Protein AF-A0A9W7X422-F1 (afdb_monomer_lite)

Secondary structure (DSSP, 8-state):
-------------SS---GGGS--HHHHHHHHHHHHHHHHHHHHHHHHHHHHHHHHHHHHHHHHHHHHHHHHHHHHHHHHH-SPPPPPP--------------

Organism: Triplophysa rosa (NCBI:txid992332)

Structure (mmCIF, N/CA/C/O backbone):
data_AF-A0A9W7X422-F1
#
_entry.id   AF-A0A9W7X422-F1
#
loop_
_atom_site.group_PDB
_atom_site.id
_atom_site.type_symbol
_atom_site.label_atom_id
_atom_site.label_alt_id
_atom_site.label_comp_id
_atom_site.label_asym_id
_atom_site.label_entity_id
_atom_site.label_seq_id
_atom_site.pdbx_PDB_ins_code
_atom_site.Cartn_x
_atom_site.Cartn_y
_atom_site.Cartn_z
_atom_site.occupancy
_atom_site.B_iso_or_equiv
_atom_site.auth_seq_id
_atom_site.auth_comp_id
_atom_site.auth_asym_id
_atom_site.auth_atom_id
_atom_site.pdbx_PDB_model_num
ATOM 1 N N . MET A 1 1 ? 60.226 8.791 0.365 1.00 51.16 1 MET A N 1
ATOM 2 C CA . MET A 1 1 ? 60.491 8.757 -1.085 1.00 51.16 1 MET A CA 1
ATOM 3 C C . MET A 1 1 ? 59.252 8.182 -1.744 1.00 51.16 1 MET A C 1
ATOM 5 O O . MET A 1 1 ? 59.061 6.977 -1.685 1.00 51.16 1 MET A O 1
ATOM 9 N N . SER A 1 2 ? 58.369 9.042 -2.245 1.00 57.78 2 SER A N 1
ATOM 10 C CA . SER A 1 2 ? 57.201 8.619 -3.023 1.00 57.78 2 SER A CA 1
ATOM 11 C C . SER A 1 2 ? 57.644 8.537 -4.480 1.00 57.78 2 SER A C 1
ATOM 13 O O . SER A 1 2 ? 58.258 9.483 -4.972 1.00 57.78 2 SER A O 1
ATOM 15 N N . GLY A 1 3 ? 57.451 7.376 -5.109 1.00 59.31 3 GLY A N 1
ATOM 16 C CA . GLY A 1 3 ? 57.852 7.120 -6.494 1.00 59.31 3 GLY A CA 1
ATOM 17 C C . GLY A 1 3 ? 57.156 8.057 -7.486 1.00 59.31 3 GLY A C 1
ATOM 18 O O . GLY A 1 3 ? 56.217 8.760 -7.103 1.00 59.31 3 GLY A O 1
ATOM 19 N N . PRO A 1 4 ? 57.614 8.095 -8.749 1.00 62.97 4 PRO A N 1
ATOM 20 C CA . PRO A 1 4 ? 56.973 8.910 -9.758 1.00 62.97 4 PRO A CA 1
ATOM 21 C C . PRO A 1 4 ? 55.605 8.278 -9.975 1.00 62.97 4 PRO A C 1
ATOM 23 O O . PRO A 1 4 ? 55.512 7.163 -10.486 1.00 62.97 4 PRO A O 1
ATOM 26 N N . ASN A 1 5 ? 54.550 8.953 -9.530 1.00 56.75 5 ASN A N 1
ATOM 27 C CA . ASN A 1 5 ? 53.211 8.648 -9.998 1.00 56.75 5 ASN A CA 1
ATOM 28 C C . ASN A 1 5 ? 53.249 8.923 -11.499 1.00 56.75 5 ASN A C 1
ATOM 30 O O . ASN A 1 5 ? 53.133 10.068 -11.931 1.00 56.75 5 ASN A O 1
ATOM 34 N N . GLY A 1 6 ? 53.572 7.871 -12.251 1.00 58.22 6 GLY A N 1
ATOM 35 C CA . GLY A 1 6 ? 53.474 7.834 -13.689 1.00 58.22 6 GLY A CA 1
ATOM 36 C C . GLY A 1 6 ? 52.019 8.085 -13.994 1.00 58.22 6 GLY A C 1
ATOM 37 O O . GLY A 1 6 ? 51.176 7.225 -13.750 1.00 58.22 6 GLY A O 1
ATOM 38 N N . ASP A 1 7 ? 51.747 9.308 -14.422 1.00 64.31 7 ASP A N 1
ATOM 39 C CA . ASP A 1 7 ? 50.502 9.673 -15.062 1.00 64.31 7 ASP A CA 1
ATOM 40 C C . ASP A 1 7 ? 50.214 8.600 -16.123 1.00 64.31 7 ASP A C 1
ATOM 42 O O . ASP A 1 7 ? 51.110 8.322 -16.938 1.00 64.31 7 ASP A O 1
ATOM 46 N N . PRO A 1 8 ? 49.066 7.900 -16.082 1.00 61.69 8 PRO A N 1
ATOM 47 C CA . PRO A 1 8 ? 48.724 7.001 -17.162 1.00 61.69 8 PRO A CA 1
ATOM 48 C C . PRO A 1 8 ? 48.578 7.872 -18.406 1.00 61.69 8 PRO A C 1
ATOM 50 O O . PRO A 1 8 ? 47.605 8.602 -18.564 1.00 61.69 8 PRO A O 1
ATOM 53 N N . ASN A 1 9 ? 49.591 7.817 -19.271 1.00 56.66 9 ASN A N 1
ATOM 54 C CA . ASN A 1 9 ? 49.530 8.370 -20.610 1.00 56.66 9 ASN A CA 1
ATOM 55 C C . ASN A 1 9 ? 48.411 7.623 -21.340 1.00 56.66 9 ASN A C 1
ATOM 57 O O . ASN A 1 9 ? 48.633 6.563 -21.923 1.00 56.66 9 ASN A O 1
ATOM 61 N N . ILE A 1 10 ? 47.190 8.147 -21.231 1.00 58.72 10 ILE A N 1
ATOM 62 C CA . ILE A 1 10 ? 46.089 7.818 -22.118 1.00 58.72 10 ILE A CA 1
ATOM 63 C C . ILE A 1 10 ? 46.516 8.412 -23.455 1.00 58.72 10 ILE A C 1
ATOM 65 O O . ILE A 1 10 ? 46.254 9.575 -23.762 1.00 58.72 10 ILE A O 1
ATOM 69 N N . SER A 1 11 ? 47.272 7.620 -24.215 1.00 54.31 11 SER A N 1
ATOM 70 C CA . SER A 1 11 ? 47.459 7.840 -25.638 1.00 54.31 11 SER A CA 1
ATOM 71 C C . SER A 1 11 ? 46.067 7.831 -26.251 1.00 54.31 11 SER A C 1
ATOM 73 O O . SER A 1 11 ? 45.474 6.780 -26.464 1.00 54.31 11 SER A O 1
ATOM 75 N N . ALA A 1 12 ? 45.528 9.028 -26.466 1.00 58.25 12 ALA A N 1
ATOM 76 C CA . ALA A 1 12 ? 44.270 9.281 -27.153 1.00 58.25 12 ALA A CA 1
ATOM 77 C C . ALA A 1 12 ? 44.414 9.058 -28.669 1.00 58.25 12 ALA A C 1
ATOM 79 O O . ALA A 1 12 ? 43.940 9.868 -29.460 1.00 58.25 12 ALA A O 1
ATOM 80 N N . ASP A 1 13 ? 45.125 8.004 -29.067 1.00 61.22 13 ASP A N 1
ATOM 81 C CA . ASP A 1 13 ? 45.366 7.692 -30.464 1.00 61.22 13 ASP A CA 1
ATOM 82 C C . ASP A 1 13 ? 45.334 6.180 -30.693 1.00 61.22 13 ASP A C 1
ATOM 84 O O . ASP A 1 13 ? 46.127 5.422 -30.133 1.00 61.22 13 ASP A O 1
ATOM 88 N N . ASP A 1 14 ? 44.392 5.826 -31.560 1.00 55.84 14 ASP A N 1
ATOM 89 C CA . ASP A 1 14 ? 44.273 4.599 -32.335 1.00 55.84 14 ASP A CA 1
ATOM 90 C C . ASP A 1 14 ? 43.660 3.357 -31.655 1.00 55.84 14 ASP A C 1
ATOM 92 O O . ASP A 1 14 ? 44.328 2.399 -31.269 1.00 55.84 14 ASP A O 1
ATOM 96 N N . GLY A 1 15 ? 42.321 3.314 -31.661 1.00 55.16 15 GLY A N 1
ATOM 97 C CA . GLY A 1 15 ? 41.726 2.304 -32.540 1.00 55.16 15 GLY A CA 1
ATOM 98 C C . GLY A 1 15 ? 40.578 1.443 -32.031 1.00 55.16 15 GLY A C 1
ATOM 99 O O . GLY A 1 15 ? 40.036 0.728 -32.859 1.00 55.16 15 GLY A O 1
ATOM 100 N N . ILE A 1 16 ? 40.196 1.462 -30.749 1.00 56.56 16 ILE A N 1
ATOM 101 C CA . ILE A 1 16 ? 39.043 0.689 -30.241 1.00 56.56 16 ILE A CA 1
ATOM 102 C C . ILE A 1 16 ? 38.496 1.368 -28.969 1.00 56.56 16 ILE A C 1
ATOM 104 O O . ILE A 1 16 ? 38.731 0.909 -27.855 1.00 56.56 16 ILE A O 1
ATOM 108 N N . ILE A 1 17 ? 37.798 2.498 -29.099 1.00 55.62 17 ILE A N 1
ATOM 109 C CA . ILE A 1 17 ? 36.586 2.625 -28.282 1.00 55.62 17 ILE A CA 1
ATOM 110 C C . ILE A 1 17 ? 35.561 1.986 -29.196 1.00 55.62 17 ILE A C 1
ATOM 112 O O . ILE A 1 17 ? 35.092 2.610 -30.142 1.00 55.62 17 ILE A O 1
ATOM 116 N N . ASP A 1 18 ? 35.426 0.673 -29.051 1.00 55.22 18 ASP A N 1
ATOM 117 C CA . ASP A 1 18 ? 34.325 -0.025 -29.675 1.00 55.22 18 ASP A CA 1
ATOM 118 C C . ASP A 1 18 ? 33.085 0.546 -29.003 1.00 55.22 18 ASP A C 1
ATOM 120 O O . ASP A 1 18 ? 32.824 0.287 -27.828 1.00 55.22 18 ASP A O 1
ATOM 124 N N . ASP A 1 19 ? 32.353 1.380 -29.729 1.00 52.62 19 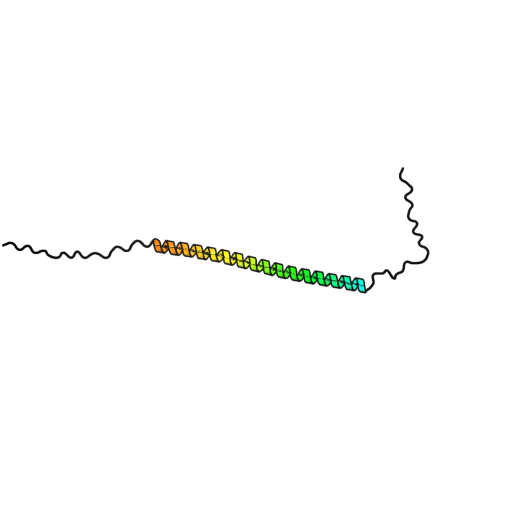ASP A N 1
ATOM 125 C CA . ASP A 1 19 ? 31.031 1.826 -29.307 1.00 52.62 19 ASP A CA 1
ATOM 126 C C . ASP A 1 19 ? 30.062 0.612 -29.201 1.00 52.62 19 ASP A C 1
ATOM 128 O O . ASP A 1 19 ? 28.909 0.769 -28.820 1.00 52.62 19 ASP A O 1
ATOM 132 N N . GLU A 1 20 ? 30.520 -0.620 -29.489 1.00 52.16 20 GLU A N 1
ATOM 133 C CA . GLU A 1 20 ? 29.820 -1.889 -29.232 1.00 52.16 20 GLU A CA 1
ATOM 134 C C . GLU A 1 20 ? 29.706 -2.278 -27.738 1.00 52.16 20 GLU A C 1
ATOM 136 O O . GLU A 1 20 ? 28.974 -3.217 -27.428 1.00 52.16 20 GLU A O 1
ATOM 141 N N . ASP A 1 21 ? 30.344 -1.548 -26.810 1.00 54.97 21 ASP A N 1
ATOM 142 C CA . ASP A 1 21 ? 30.099 -1.651 -25.353 1.00 54.97 21 ASP A CA 1
ATOM 143 C C . ASP A 1 21 ? 29.187 -0.511 -24.817 1.00 54.97 21 ASP A C 1
ATOM 145 O O . ASP A 1 21 ? 29.108 -0.254 -23.610 1.00 54.97 21 ASP A O 1
ATOM 149 N N . GLU A 1 22 ? 28.483 0.209 -25.698 1.00 61.84 22 GLU A N 1
ATOM 150 C CA . GLU A 1 22 ? 27.339 1.047 -25.328 1.00 61.84 22 GLU A CA 1
ATOM 151 C C . GLU A 1 22 ? 26.188 0.107 -24.929 1.00 61.84 22 GLU A C 1
ATOM 153 O O . GLU A 1 22 ? 25.643 -0.577 -25.790 1.00 61.84 22 GLU A O 1
ATOM 158 N N . PHE A 1 23 ? 25.892 0.008 -23.621 1.00 58.59 23 PHE A N 1
ATOM 159 C CA . PHE A 1 23 ? 24.825 -0.820 -23.023 1.00 58.59 23 PHE A CA 1
ATOM 160 C C . PHE A 1 23 ? 23.733 -1.200 -24.03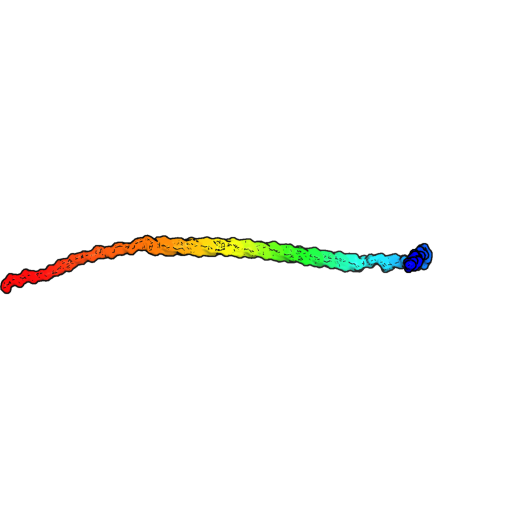3 1.00 58.59 23 PHE A C 1
ATOM 162 O O . PHE A 1 23 ? 22.983 -0.346 -24.511 1.00 58.59 23 PHE A O 1
ATOM 169 N N . ASN A 1 24 ? 23.650 -2.487 -24.358 1.00 75.62 24 ASN A N 1
ATOM 170 C CA . ASN A 1 24 ? 22.724 -2.976 -25.371 1.00 75.62 24 ASN A CA 1
ATOM 171 C C . ASN A 1 24 ? 21.269 -2.714 -24.927 1.00 75.62 24 ASN A C 1
ATOM 173 O O . ASN A 1 24 ? 20.951 -2.807 -23.738 1.00 75.62 24 ASN A O 1
ATOM 177 N N . ASP A 1 25 ? 20.358 -2.454 -25.871 1.00 83.62 25 ASP A N 1
ATOM 178 C CA . ASP A 1 25 ? 18.916 -2.270 -25.624 1.00 83.62 25 ASP A CA 1
ATOM 179 C C . ASP A 1 25 ? 18.316 -3.398 -24.759 1.00 83.62 25 ASP A C 1
ATOM 181 O O . ASP A 1 25 ? 17.400 -3.176 -23.964 1.00 83.62 25 ASP A O 1
ATOM 185 N N . GLU A 1 26 ? 18.866 -4.610 -24.870 1.00 87.06 26 GLU A N 1
ATOM 186 C CA . GLU A 1 26 ? 18.501 -5.770 -24.051 1.00 87.06 26 GLU A CA 1
ATOM 187 C C . GLU A 1 26 ? 18.801 -5.566 -22.555 1.00 87.06 26 GLU A C 1
ATOM 189 O O . GLU A 1 26 ? 17.998 -5.936 -21.700 1.00 87.06 26 GLU A O 1
ATOM 194 N N . GLU A 1 27 ? 19.930 -4.944 -22.210 1.00 88.06 27 GLU A N 1
ATOM 195 C CA . GLU A 1 27 ? 20.308 -4.675 -20.820 1.00 88.06 27 GLU A CA 1
ATOM 196 C C . GLU A 1 27 ? 19.407 -3.599 -20.212 1.00 88.06 27 GLU A C 1
ATOM 198 O O . GLU A 1 27 ? 18.943 -3.745 -19.079 1.00 88.06 27 GLU A O 1
ATOM 203 N N . TYR A 1 28 ? 19.067 -2.565 -20.986 1.00 92.00 28 TYR A N 1
ATOM 204 C CA . TYR A 1 28 ? 18.049 -1.593 -20.589 1.00 92.00 28 TYR A CA 1
ATOM 205 C C . TYR A 1 28 ? 16.668 -2.245 -20.435 1.00 92.00 28 TYR A C 1
ATOM 207 O O . TYR A 1 28 ? 15.949 -1.942 -19.480 1.00 92.00 28 TYR A O 1
ATOM 215 N N . GLY A 1 29 ? 16.305 -3.183 -21.314 1.00 94.62 29 GLY A N 1
ATOM 216 C CA . GLY A 1 29 ? 15.083 -3.983 -21.203 1.00 94.62 29 GLY A CA 1
ATOM 217 C C . GLY A 1 29 ? 15.043 -4.837 -19.931 1.00 94.62 29 GLY A C 1
ATOM 218 O O . GLY A 1 29 ? 14.030 -4.857 -19.221 1.00 94.62 29 GLY A O 1
ATOM 219 N N . ALA A 1 30 ? 16.159 -5.483 -19.592 1.00 95.62 30 ALA A N 1
ATOM 220 C CA . ALA A 1 30 ? 16.308 -6.252 -18.362 1.00 95.62 30 ALA A CA 1
ATOM 221 C C . ALA A 1 30 ? 16.218 -5.356 -17.117 1.00 95.62 30 ALA A C 1
ATOM 223 O O . ALA A 1 30 ? 15.522 -5.704 -16.161 1.00 95.62 30 ALA A O 1
ATOM 224 N N . ILE A 1 31 ? 16.858 -4.181 -17.132 1.00 95.31 31 ILE A N 1
ATOM 225 C CA . ILE A 1 31 ? 16.777 -3.197 -16.042 1.00 95.31 31 ILE A CA 1
ATOM 226 C C . ILE A 1 31 ? 15.339 -2.712 -15.851 1.00 95.31 31 ILE A C 1
ATOM 228 O O . ILE A 1 31 ? 14.850 -2.721 -14.723 1.00 95.31 31 ILE A O 1
ATOM 232 N N . ASN A 1 32 ? 14.638 -2.349 -16.926 1.00 96.38 32 ASN A N 1
ATOM 233 C CA . ASN A 1 32 ? 13.236 -1.932 -16.851 1.00 96.38 32 ASN A CA 1
ATOM 234 C C . ASN A 1 32 ? 12.347 -3.044 -16.282 1.00 96.38 32 ASN A C 1
ATOM 236 O O . ASN A 1 32 ? 11.549 -2.793 -15.386 1.00 96.38 32 ASN A O 1
ATOM 240 N N . SER A 1 33 ? 12.560 -4.290 -16.714 1.00 97.50 33 SER A N 1
ATOM 241 C CA . SER A 1 33 ? 11.827 -5.445 -16.181 1.00 97.50 33 SER A CA 1
ATOM 242 C C . SER A 1 33 ? 12.081 -5.650 -14.683 1.00 97.50 33 SER A C 1
ATOM 244 O O . SER A 1 33 ? 11.156 -5.940 -13.925 1.00 97.50 33 SER A O 1
ATOM 246 N N . MET A 1 34 ? 13.326 -5.470 -14.228 1.00 98.19 34 MET A N 1
ATOM 247 C CA . MET A 1 34 ? 13.659 -5.525 -12.801 1.00 98.19 34 MET A CA 1
ATOM 248 C C . MET A 1 34 ? 13.025 -4.367 -12.018 1.00 98.19 34 MET A C 1
ATOM 250 O O . MET A 1 34 ? 12.575 -4.577 -10.893 1.00 98.19 34 MET A O 1
ATOM 254 N N . LEU A 1 35 ? 12.957 -3.162 -12.593 1.00 98.50 35 LEU A N 1
ATOM 255 C CA . LEU A 1 35 ? 12.288 -2.014 -11.974 1.00 98.50 35 LEU A CA 1
ATOM 256 C C . LEU A 1 35 ? 10.780 -2.250 -11.836 1.00 98.50 35 LEU A C 1
ATOM 258 O O . LEU A 1 35 ? 10.233 -2.007 -10.763 1.00 98.50 35 LEU A O 1
ATOM 262 N N . ASP A 1 36 ? 10.128 -2.794 -12.862 1.00 98.44 36 ASP A N 1
ATOM 263 C CA . ASP A 1 36 ? 8.710 -3.161 -12.808 1.00 98.44 36 ASP A CA 1
ATOM 264 C C . ASP A 1 36 ? 8.449 -4.243 -11.754 1.00 98.44 36 ASP A C 1
ATOM 266 O O . ASP A 1 36 ? 7.485 -4.157 -10.990 1.00 98.44 36 ASP A O 1
ATOM 270 N N . GLN A 1 37 ? 9.345 -5.228 -11.643 1.00 98.50 37 GLN A N 1
ATOM 271 C CA . GLN A 1 37 ? 9.269 -6.247 -10.599 1.00 98.50 37 GLN A CA 1
ATOM 272 C C . GLN A 1 37 ? 9.416 -5.645 -9.194 1.00 98.50 37 GLN A C 1
ATOM 274 O O . GLN A 1 37 ? 8.701 -6.048 -8.275 1.00 98.50 37 GLN A O 1
ATOM 279 N N . ILE A 1 38 ? 10.331 -4.687 -9.011 1.00 98.44 38 ILE A N 1
ATOM 280 C CA . ILE A 1 38 ? 10.495 -3.975 -7.737 1.00 98.44 38 ILE A CA 1
ATOM 281 C C . ILE A 1 38 ? 9.236 -3.171 -7.415 1.00 98.44 38 ILE A C 1
ATOM 283 O O . ILE A 1 38 ? 8.763 -3.251 -6.285 1.00 98.44 38 ILE A O 1
ATOM 287 N N . ASN A 1 39 ? 8.671 -2.452 -8.386 1.00 98.25 39 ASN A N 1
ATOM 288 C CA . ASN A 1 39 ? 7.444 -1.677 -8.197 1.00 98.25 39 ASN A CA 1
ATOM 289 C C . ASN A 1 39 ? 6.276 -2.579 -7.784 1.00 98.25 39 ASN A C 1
ATOM 291 O O . ASN A 1 39 ? 5.664 -2.337 -6.752 1.00 98.25 39 ASN A O 1
ATOM 295 N N . SER A 1 40 ? 6.052 -3.687 -8.496 1.00 98.25 40 SER A N 1
ATOM 296 C CA . SER A 1 40 ? 5.018 -4.660 -8.121 1.00 98.25 40 SER A CA 1
ATOM 297 C C . SER A 1 40 ? 5.242 -5.233 -6.718 1.00 98.25 40 SER A C 1
ATOM 299 O O . SER A 1 40 ? 4.293 -5.401 -5.962 1.00 98.25 40 SER A O 1
ATOM 301 N N . CYS A 1 41 ? 6.493 -5.513 -6.340 1.00 98.31 41 CYS A N 1
ATOM 302 C CA . CYS A 1 41 ? 6.820 -5.989 -4.996 1.00 98.31 41 CYS A CA 1
ATOM 303 C C . CYS A 1 41 ? 6.533 -4.927 -3.920 1.00 98.31 41 CYS A C 1
ATOM 305 O O . CYS A 1 41 ? 6.083 -5.263 -2.824 1.00 98.31 41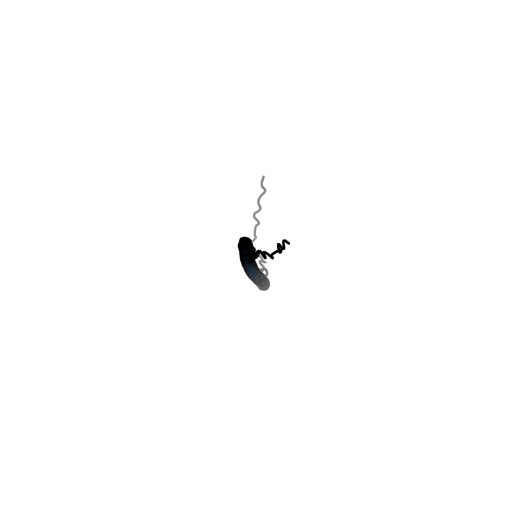 CYS A O 1
ATOM 307 N N . LEU A 1 42 ? 6.798 -3.650 -4.211 1.00 98.69 42 LEU A N 1
ATOM 308 C CA . LEU A 1 42 ? 6.495 -2.535 -3.313 1.00 98.69 42 LEU A CA 1
ATOM 309 C C . LEU A 1 42 ? 4.983 -2.361 -3.134 1.00 98.69 42 LEU A C 1
ATOM 311 O O . LEU A 1 42 ? 4.541 -2.279 -1.989 1.00 98.69 42 LEU A O 1
ATOM 315 N N . ASP A 1 43 ? 4.215 -2.406 -4.223 1.00 98.44 43 ASP A N 1
ATOM 316 C CA . ASP A 1 43 ? 2.750 -2.315 -4.201 1.00 98.44 43 ASP A CA 1
ATOM 317 C C . ASP A 1 43 ? 2.141 -3.455 -3.361 1.00 98.44 43 ASP A C 1
ATOM 319 O O . ASP A 1 43 ? 1.361 -3.217 -2.436 1.00 98.44 43 ASP A O 1
ATOM 323 N N . ASP A 1 44 ? 2.582 -4.698 -3.591 1.00 98.38 44 ASP A N 1
ATOM 324 C CA . ASP A 1 44 ? 2.144 -5.868 -2.817 1.00 98.38 44 ASP A CA 1
ATOM 325 C C . ASP A 1 44 ? 2.500 -5.737 -1.323 1.00 98.38 44 ASP A C 1
ATOM 327 O O . ASP A 1 44 ? 1.786 -6.212 -0.429 1.00 98.38 44 ASP A O 1
ATOM 331 N N . MET A 1 45 ? 3.650 -5.135 -1.007 1.00 98.38 45 MET A N 1
ATOM 332 C CA . MET A 1 45 ? 4.046 -4.899 0.379 1.00 98.38 45 MET A CA 1
ATOM 333 C C . MET A 1 45 ? 3.200 -3.820 1.047 1.00 98.38 45 MET A C 1
ATOM 335 O O . MET A 1 45 ? 2.850 -4.002 2.217 1.00 98.38 45 MET A O 1
ATOM 339 N N . GLU A 1 46 ? 2.878 -2.743 0.337 1.00 98.44 46 GLU A N 1
ATOM 340 C CA . GLU A 1 46 ? 2.010 -1.671 0.818 1.00 98.44 46 GLU A CA 1
ATOM 341 C C . GLU A 1 46 ? 0.602 -2.207 1.102 1.00 98.44 46 GLU A C 1
ATOM 343 O O . GLU A 1 46 ? 0.126 -2.090 2.233 1.00 98.44 46 GLU A O 1
ATOM 348 N N . GLU A 1 47 ? 0.001 -2.941 0.159 1.00 98.50 47 GLU A N 1
ATOM 349 C CA . GLU A 1 47 ? -1.331 -3.535 0.337 1.00 98.50 47 GLU A CA 1
ATOM 350 C C . GLU A 1 47 ? -1.379 -4.466 1.559 1.00 98.50 47 GLU A C 1
ATOM 352 O O . GLU A 1 47 ? -2.291 -4.402 2.393 1.00 98.50 47 GLU A O 1
ATOM 357 N N . ARG A 1 48 ? -0.370 -5.332 1.723 1.00 98.50 48 ARG A N 1
ATOM 358 C CA . ARG A 1 48 ? -0.297 -6.215 2.897 1.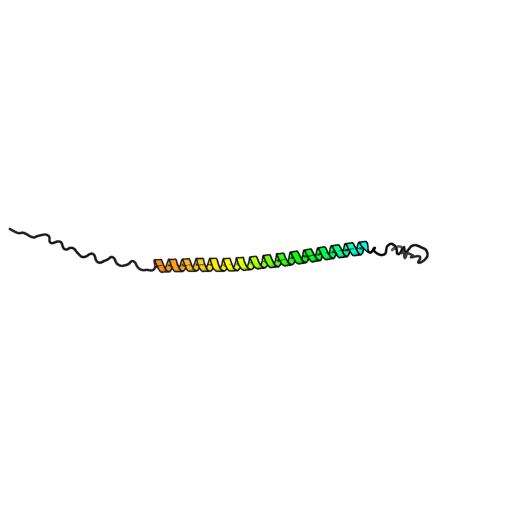00 98.50 48 ARG A CA 1
ATOM 359 C C . ARG A 1 48 ? -0.100 -5.439 4.195 1.00 98.50 48 ARG A C 1
ATOM 361 O O . ARG A 1 48 ? -0.603 -5.887 5.229 1.00 98.50 48 ARG A O 1
ATOM 368 N N . ASN A 1 49 ? 0.645 -4.333 4.173 1.00 98.50 49 ASN A N 1
ATOM 369 C CA . ASN A 1 49 ? 0.837 -3.490 5.350 1.00 98.50 49 ASN A CA 1
ATOM 370 C C . ASN A 1 49 ? -0.488 -2.849 5.775 1.00 98.50 49 ASN A C 1
ATOM 372 O O . ASN A 1 49 ? -0.870 -2.958 6.942 1.00 98.50 49 ASN A O 1
ATOM 376 N N . ASP A 1 50 ? -1.226 -2.291 4.820 1.00 98.56 50 ASP A N 1
ATOM 377 C CA . ASP A 1 50 ? -2.537 -1.690 5.049 1.00 98.56 50 ASP A CA 1
ATOM 378 C C . ASP A 1 50 ? -3.549 -2.714 5.563 1.00 98.56 50 ASP A C 1
ATOM 380 O O . ASP A 1 50 ? -4.229 -2.481 6.568 1.00 98.56 50 ASP A O 1
ATOM 384 N N . ALA A 1 51 ? -3.594 -3.900 4.953 1.00 98.50 51 ALA A N 1
ATOM 385 C CA . ALA A 1 51 ? -4.453 -4.988 5.407 1.00 98.50 51 ALA A CA 1
ATOM 386 C C . ALA A 1 51 ? -4.107 -5.447 6.835 1.00 98.50 51 ALA A C 1
ATOM 388 O O . A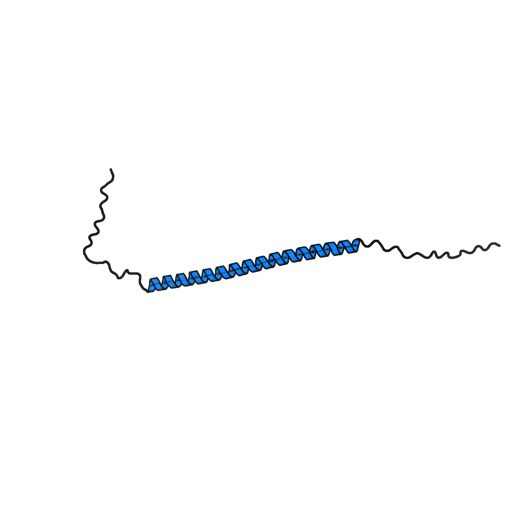LA A 1 51 ? -5.000 -5.755 7.632 1.00 98.50 51 ALA A O 1
ATOM 389 N N . LEU A 1 52 ? -2.817 -5.508 7.182 1.00 98.56 52 LEU A N 1
ATOM 390 C CA . LEU A 1 52 ? -2.366 -5.866 8.526 1.00 98.56 52 LEU A CA 1
ATOM 391 C C . LEU A 1 52 ? -2.751 -4.793 9.551 1.00 98.56 52 LEU A C 1
ATOM 393 O O . LEU A 1 52 ? -3.273 -5.133 10.616 1.00 98.56 52 LEU A O 1
ATOM 397 N N . ASN A 1 53 ? -2.539 -3.518 9.224 1.00 98.44 53 ASN A N 1
ATOM 398 C CA . ASN A 1 53 ? -2.927 -2.395 10.075 1.00 98.44 53 ASN A CA 1
ATOM 399 C C . ASN A 1 53 ? -4.444 -2.367 10.295 1.00 98.44 53 ASN A C 1
ATOM 401 O O . ASN A 1 53 ? -4.894 -2.210 11.432 1.00 98.44 53 ASN A O 1
ATOM 405 N N . GLY A 1 54 ? -5.237 -2.609 9.248 1.00 98.56 54 GLY A N 1
ATOM 406 C CA . GLY A 1 54 ? -6.691 -2.734 9.347 1.00 98.56 54 GLY A CA 1
ATOM 407 C C . GLY A 1 54 ? -7.116 -3.835 10.321 1.00 98.56 54 GLY A C 1
ATOM 408 O O . GLY A 1 54 ? -7.871 -3.577 11.260 1.00 98.56 54 GLY A O 1
ATOM 409 N N . LYS A 1 55 ? -6.553 -5.043 10.178 1.00 98.50 55 LYS A N 1
ATOM 410 C CA . LYS A 1 55 ? -6.817 -6.170 11.094 1.00 98.50 55 LYS A CA 1
ATOM 411 C C . LYS A 1 55 ? -6.411 -5.867 12.536 1.00 98.50 55 LYS A C 1
ATOM 413 O O . LYS A 1 55 ? -7.090 -6.291 13.470 1.00 98.50 55 LYS A O 1
ATOM 418 N N . LEU A 1 56 ? -5.310 -5.143 12.740 1.00 98.50 56 LEU A N 1
ATOM 419 C CA . LEU A 1 56 ? -4.874 -4.734 14.073 1.00 98.50 56 LEU A CA 1
ATOM 420 C C . LEU A 1 56 ? -5.871 -3.761 14.714 1.00 98.50 56 LEU A C 1
ATOM 422 O O . LEU A 1 56 ? -6.210 -3.919 15.888 1.00 98.50 56 LEU A O 1
ATOM 426 N N . HIS A 1 57 ? -6.357 -2.779 13.954 1.00 98.44 57 HIS A N 1
ATOM 427 C CA . HIS A 1 57 ? -7.375 -1.845 14.430 1.00 98.44 57 HIS A CA 1
ATOM 428 C C . HIS A 1 57 ? -8.669 -2.563 14.817 1.00 98.44 57 HIS A C 1
ATOM 430 O O . HIS A 1 57 ? -9.160 -2.356 15.930 1.00 98.44 57 HIS A O 1
ATOM 436 N N . GLU A 1 58 ? -9.160 -3.456 13.957 1.00 98.38 58 GLU A N 1
ATOM 437 C CA . GLU A 1 58 ? -10.348 -4.271 14.222 1.00 98.38 58 GLU A CA 1
ATOM 438 C C . GLU A 1 58 ? -10.175 -5.124 15.488 1.00 98.38 58 GLU A C 1
ATOM 440 O O . GLU A 1 58 ? -11.038 -5.132 16.368 1.00 98.38 58 GLU A O 1
ATOM 445 N N . LEU A 1 59 ? -9.023 -5.785 15.644 1.00 98.38 59 LEU A N 1
ATOM 446 C CA . LEU A 1 59 ? -8.727 -6.597 16.823 1.00 98.38 59 LEU A CA 1
ATOM 447 C C . LEU A 1 59 ? -8.720 -5.763 18.111 1.00 98.38 59 LEU A C 1
ATOM 449 O O . LEU A 1 59 ? -9.259 -6.194 19.133 1.00 98.38 59 LEU A O 1
ATOM 453 N N . LEU A 1 60 ? -8.109 -4.576 18.089 1.00 98.38 60 LEU A N 1
ATOM 454 C CA . LEU A 1 60 ? -8.065 -3.688 19.251 1.00 98.38 60 LEU A CA 1
ATOM 455 C C . LEU A 1 60 ? -9.453 -3.150 19.610 1.00 98.38 60 LEU A C 1
ATOM 457 O O . LEU A 1 60 ? -9.779 -3.047 20.795 1.00 98.38 60 LEU A O 1
ATOM 461 N N . GLU A 1 61 ? -10.275 -2.820 18.616 1.00 98.12 61 GLU A N 1
ATOM 462 C CA . GLU A 1 61 ? -11.655 -2.390 18.826 1.00 98.12 61 GLU A CA 1
ATOM 463 C C . GLU A 1 61 ? -12.513 -3.519 19.406 1.00 98.12 61 GLU A C 1
ATOM 465 O O . GLU A 1 61 ? -13.142 -3.331 20.454 1.00 98.12 61 GLU A O 1
ATOM 470 N N . SER A 1 62 ? -12.435 -4.709 18.810 1.00 97.75 62 SER A N 1
ATOM 471 C CA . SER A 1 62 ? -13.084 -5.927 19.297 1.00 97.75 62 SER A CA 1
ATOM 472 C C . SER A 1 62 ? -12.665 -6.251 20.736 1.00 97.75 62 SER A C 1
ATOM 474 O O . SER A 1 62 ? -13.502 -6.495 21.604 1.00 97.75 62 SER A O 1
ATOM 476 N N . ASN A 1 63 ? -11.372 -6.131 21.060 1.00 97.50 63 ASN A N 1
ATOM 477 C CA . ASN A 1 63 ? -10.877 -6.340 22.421 1.00 97.50 63 ASN A CA 1
ATOM 478 C C . ASN A 1 63 ? -11.432 -5.304 23.412 1.00 97.50 63 ASN A C 1
ATOM 480 O O . ASN A 1 63 ? -11.833 -5.652 24.526 1.00 97.50 63 ASN A O 1
ATOM 484 N N . ARG A 1 64 ? -11.480 -4.023 23.019 1.00 97.44 64 ARG A N 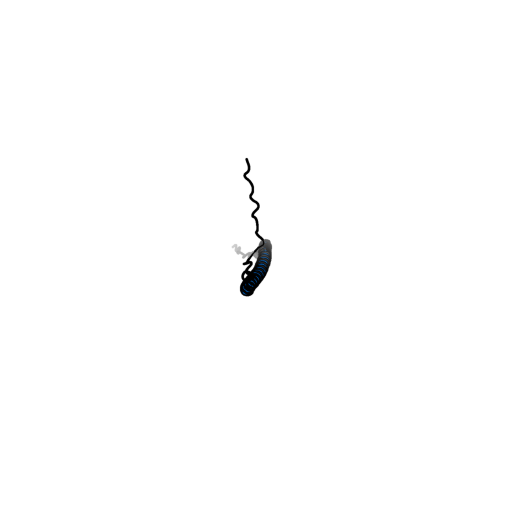1
ATOM 485 C CA . ARG A 1 64 ? -12.088 -2.958 23.837 1.00 97.44 64 ARG A CA 1
ATOM 486 C C . ARG A 1 64 ? -13.578 -3.196 24.051 1.00 97.44 64 ARG A C 1
ATOM 488 O O . ARG A 1 64 ? -14.086 -2.847 25.115 1.00 97.44 64 ARG A O 1
ATOM 495 N N . GLN A 1 65 ? -14.284 -3.719 23.053 1.00 97.19 65 GLN A N 1
ATOM 496 C CA . GLN A 1 65 ? -15.695 -4.070 23.163 1.00 97.19 65 GLN A CA 1
ATOM 497 C C . GLN A 1 65 ? -15.898 -5.252 24.115 1.00 97.19 65 GLN A C 1
ATOM 499 O O . GLN A 1 65 ? -16.610 -5.093 25.103 1.00 97.19 65 GLN A O 1
ATOM 504 N N . ALA A 1 66 ? -15.185 -6.364 23.921 1.00 96.81 66 ALA A N 1
ATOM 505 C CA . ALA A 1 66 ? -15.277 -7.543 24.784 1.00 96.81 66 ALA A CA 1
ATOM 506 C C . ALA A 1 66 ? -15.010 -7.209 26.265 1.00 96.81 66 ALA A C 1
ATOM 508 O O . ALA A 1 66 ? -15.699 -7.692 27.161 1.00 96.81 66 ALA A O 1
ATOM 509 N N . ARG A 1 67 ? -14.052 -6.314 26.551 1.00 96.50 67 ARG A N 1
ATOM 510 C CA . ARG A 1 67 ? -13.795 -5.830 27.922 1.00 96.50 67 ARG A CA 1
ATOM 511 C C . ARG A 1 67 ? -14.942 -4.998 28.492 1.00 96.50 67 ARG A C 1
ATOM 513 O O . ARG A 1 67 ? -15.191 -5.072 29.692 1.00 96.50 67 ARG A O 1
ATOM 520 N N . ARG A 1 68 ? -15.603 -4.174 27.674 1.00 95.25 68 ARG A N 1
ATOM 521 C CA . ARG A 1 68 ? -16.777 -3.395 28.103 1.00 95.25 68 ARG A CA 1
ATOM 522 C C . ARG A 1 68 ? -17.951 -4.317 28.404 1.00 95.25 68 ARG A C 1
ATOM 524 O O . ARG A 1 68 ? -18.557 -4.165 29.456 1.00 95.25 68 ARG A O 1
ATOM 531 N N . GLU A 1 69 ? -18.204 -5.291 27.537 1.00 95.44 69 GLU A N 1
ATOM 532 C CA . GLU A 1 69 ? -19.249 -6.301 27.729 1.00 95.44 69 GLU A CA 1
ATOM 533 C C . GLU A 1 69 ? -19.005 -7.126 28.995 1.00 95.44 69 GLU A C 1
ATOM 535 O O . GLU A 1 69 ? -19.916 -7.287 29.799 1.00 95.44 69 GLU A O 1
ATOM 540 N N . PHE A 1 70 ? -17.765 -7.567 29.230 1.00 93.69 70 PHE A N 1
ATOM 541 C CA . PHE A 1 70 ? -17.414 -8.314 30.439 1.00 93.69 70 PHE A CA 1
ATOM 542 C C . PHE A 1 70 ? -17.615 -7.489 31.716 1.00 93.69 70 PHE A C 1
ATOM 544 O O . PHE A 1 70 ? -18.143 -7.987 32.705 1.00 93.69 70 PHE A O 1
ATOM 551 N N . ARG A 1 71 ? -17.230 -6.205 31.702 1.00 92.69 71 ARG A N 1
ATOM 552 C CA . ARG A 1 71 ? -17.456 -5.305 32.845 1.00 92.69 71 ARG A CA 1
ATOM 553 C C . ARG A 1 71 ? -18.940 -5.014 33.074 1.00 92.69 71 ARG A C 1
ATOM 555 O O . ARG A 1 71 ? -19.346 -4.958 34.226 1.00 92.69 71 ARG A O 1
ATOM 562 N N . GLY A 1 72 ? -19.722 -4.849 32.006 1.00 89.69 72 GLY A N 1
ATOM 563 C CA . GLY A 1 72 ? -21.176 -4.687 32.093 1.00 89.69 72 GLY A CA 1
ATOM 564 C C . GLY A 1 72 ? -21.839 -5.907 32.727 1.00 89.69 72 GLY A C 1
ATOM 565 O O . GLY A 1 72 ? -22.549 -5.764 33.711 1.00 89.69 72 GLY A O 1
ATOM 566 N N . GLN A 1 73 ? -21.490 -7.109 32.258 1.00 87.38 73 GLN A N 1
ATOM 567 C CA . GLN A 1 73 ? -22.004 -8.360 32.823 1.00 87.38 73 GLN A CA 1
ATOM 568 C C . GLN A 1 73 ? -21.671 -8.524 34.312 1.00 87.38 73 GLN A C 1
ATOM 570 O O . GLN A 1 73 ? -22.504 -9.019 35.066 1.00 87.38 73 GLN A O 1
ATOM 575 N N . LEU A 1 74 ? -20.476 -8.114 34.757 1.00 83.00 74 LEU A N 1
ATOM 576 C CA . LEU A 1 74 ? -20.132 -8.137 36.183 1.00 83.00 74 LEU A CA 1
ATOM 577 C C . LEU A 1 74 ? -21.020 -7.192 37.001 1.00 83.00 74 LEU A C 1
ATOM 579 O O . LEU A 1 74 ? -21.559 -7.624 38.013 1.00 83.00 74 LEU A O 1
ATOM 583 N N . HIS A 1 75 ? -21.226 -5.955 36.539 1.00 76.88 75 HIS A N 1
ATOM 584 C CA . HIS A 1 75 ? -22.110 -5.000 37.217 1.00 76.88 75 HIS A CA 1
ATOM 585 C C . HIS A 1 75 ? -23.565 -5.506 37.266 1.00 76.88 75 HIS A C 1
ATOM 587 O O . HIS A 1 75 ? -24.166 -5.524 38.334 1.00 76.88 75 HIS A O 1
ATOM 593 N N . ASP A 1 76 ? -24.094 -6.033 36.156 1.00 74.44 76 ASP A N 1
ATOM 594 C CA . ASP A 1 76 ? -25.452 -6.605 36.102 1.00 74.44 76 ASP A CA 1
ATOM 595 C C . ASP A 1 76 ? -25.621 -7.825 37.033 1.00 74.44 76 ASP A C 1
ATOM 597 O O . ASP A 1 76 ? -26.733 -8.172 37.444 1.00 74.44 76 ASP A O 1
ATOM 601 N N . THR A 1 77 ? -24.526 -8.522 37.352 1.00 70.38 77 THR A N 1
ATOM 602 C CA . THR A 1 77 ? -24.531 -9.662 38.281 1.00 70.38 77 THR A CA 1
ATOM 603 C C . THR A 1 77 ? -24.478 -9.203 39.741 1.00 70.38 77 THR A C 1
ATOM 605 O O . THR A 1 77 ? -25.105 -9.835 40.593 1.00 70.38 77 THR A O 1
ATOM 608 N N . GLU A 1 78 ? -23.767 -8.113 40.039 1.00 67.12 78 GLU A N 1
ATOM 609 C CA . GLU A 1 78 ? -23.716 -7.498 41.373 1.00 67.12 78 GLU A CA 1
ATOM 610 C C . GLU A 1 78 ? -25.070 -6.868 41.747 1.00 67.12 78 GLU A C 1
ATOM 612 O O . GLU A 1 78 ? -25.592 -7.147 42.828 1.00 67.12 78 GLU A O 1
ATOM 617 N N . ASP A 1 79 ? -25.717 -6.157 40.816 1.00 61.34 79 ASP A N 1
ATOM 618 C CA . ASP A 1 79 ? -27.041 -5.549 41.029 1.00 61.34 79 ASP A CA 1
ATOM 619 C C . ASP A 1 79 ? -28.150 -6.593 41.297 1.00 61.34 79 ASP A C 1
ATOM 621 O O . ASP A 1 79 ? -29.128 -6.321 41.996 1.00 61.34 79 ASP A O 1
ATOM 625 N N . GLN A 1 80 ? -28.004 -7.824 40.790 1.00 58.47 80 GLN A N 1
ATOM 626 C CA . GLN A 1 80 ? -28.935 -8.929 41.066 1.00 58.47 80 GLN A CA 1
ATOM 627 C C . GLN A 1 80 ? -28.695 -9.615 42.421 1.00 58.47 80 GLN A C 1
ATOM 629 O O . GLN A 1 80 ? -29.600 -10.278 42.930 1.00 58.47 80 GLN A O 1
ATOM 634 N N . GLN A 1 81 ? -27.509 -9.471 43.023 1.00 55.56 81 GLN A N 1
ATOM 635 C CA . GLN A 1 81 ? -27.204 -10.025 44.351 1.00 55.56 81 GLN A CA 1
ATOM 636 C C . GLN A 1 81 ? -27.528 -9.057 45.498 1.00 55.56 81 GLN A C 1
ATOM 638 O O . GLN A 1 81 ? -27.713 -9.510 46.627 1.00 55.56 81 GLN A O 1
ATOM 643 N N . GLU A 1 82 ? -27.664 -7.755 45.229 1.00 51.44 82 GLU A N 1
ATOM 644 C CA . GLU A 1 82 ? -28.067 -6.757 46.233 1.00 51.44 82 GLU A CA 1
ATOM 645 C C . GLU A 1 82 ? -29.588 -6.653 46.454 1.00 51.44 82 GLU A C 1
ATOM 647 O O . GLU A 1 82 ? -30.031 -5.870 47.299 1.00 51.44 82 GLU A O 1
ATOM 652 N N . GLN A 1 83 ? -30.419 -7.459 45.776 1.00 46.75 83 GLN A N 1
ATOM 653 C CA . GLN A 1 83 ? -31.839 -7.530 46.125 1.00 46.75 83 GLN A CA 1
ATOM 654 C C . GLN A 1 83 ? -31.976 -8.202 47.509 1.00 46.75 83 GLN A C 1
ATOM 656 O O . GLN A 1 83 ? -31.635 -9.380 47.652 1.00 46.75 83 GLN A O 1
ATOM 661 N N . PRO A 1 84 ? -32.440 -7.481 48.553 1.00 52.69 84 PRO A N 1
ATOM 662 C CA . PRO A 1 84 ? -32.505 -8.023 49.903 1.00 52.69 84 PRO A CA 1
ATOM 663 C C . PRO A 1 84 ? -33.407 -9.262 49.913 1.00 52.69 84 PRO A C 1
ATOM 665 O O . PRO A 1 84 ? -34.390 -9.299 49.164 1.00 52.69 84 PRO A O 1
ATOM 668 N N . PRO A 1 85 ? -33.109 -10.274 50.750 1.00 60.97 85 PRO A N 1
ATOM 669 C CA . PRO A 1 85 ? -33.931 -11.471 50.827 1.00 60.97 85 PRO A CA 1
ATOM 670 C C . PRO A 1 85 ? -35.373 -11.048 51.097 1.00 60.97 85 PRO A C 1
ATOM 672 O O . PRO A 1 85 ? -35.659 -10.368 52.086 1.00 60.97 85 PRO A O 1
ATOM 675 N N . HIS A 1 86 ? -36.269 -11.416 50.180 1.00 59.34 86 HIS A N 1
ATOM 676 C CA . HIS A 1 86 ? -37.702 -11.212 50.335 1.00 59.34 86 HIS A CA 1
ATOM 677 C C . HIS A 1 86 ? -38.101 -11.749 51.721 1.00 59.34 86 HIS A C 1
ATOM 679 O O . HIS A 1 86 ? -37.752 -12.895 52.033 1.00 59.34 86 HIS A O 1
ATOM 685 N N . PRO A 1 87 ? -38.773 -10.956 52.579 1.00 63.94 87 PRO A N 1
ATOM 686 C CA . PRO A 1 87 ? -39.167 -11.439 53.892 1.00 63.94 87 PRO A CA 1
ATOM 687 C C . PRO A 1 87 ? -40.031 -12.695 53.714 1.00 63.94 87 PRO A C 1
ATOM 689 O O . PRO A 1 87 ? -40.855 -12.734 52.790 1.00 63.94 87 PRO A O 1
ATOM 692 N N . PRO A 1 88 ? -39.833 -13.734 54.549 1.00 64.50 88 PRO A N 1
ATOM 693 C CA . PRO A 1 88 ? -40.643 -14.938 54.470 1.00 64.50 88 PRO A CA 1
ATOM 694 C C . PRO A 1 88 ? -42.125 -14.550 54.582 1.00 64.50 88 PRO A C 1
ATOM 696 O O . PRO A 1 88 ? -42.453 -13.640 55.354 1.00 64.50 88 PRO A O 1
ATOM 699 N N . PRO A 1 89 ? -43.025 -15.193 53.813 1.00 68.19 89 PRO A N 1
ATOM 700 C CA . PRO A 1 89 ? -44.452 -14.936 53.947 1.00 68.19 89 PRO A CA 1
ATOM 701 C C . PRO A 1 89 ? -44.856 -15.165 55.409 1.00 68.19 89 PRO A C 1
ATOM 703 O O . PRO A 1 89 ? -44.323 -16.088 56.035 1.00 68.19 89 PRO A O 1
ATOM 706 N N . PRO A 1 90 ? -45.751 -14.333 55.974 1.00 60.22 90 PRO A N 1
ATOM 707 C CA . PRO A 1 90 ? -46.157 -14.475 57.360 1.00 60.22 90 PRO A CA 1
ATOM 708 C C . PRO A 1 90 ? -46.711 -15.885 57.551 1.00 60.22 90 PRO A C 1
ATOM 710 O O . PRO A 1 90 ? -47.702 -16.270 56.930 1.00 60.22 90 PRO A O 1
ATOM 713 N N . THR A 1 91 ? -46.028 -16.674 58.377 1.00 59.59 91 THR A N 1
ATOM 714 C CA . THR A 1 91 ? -46.566 -17.926 58.887 1.00 59.59 91 THR A CA 1
ATOM 715 C C . THR A 1 91 ? -47.772 -17.550 59.724 1.00 59.59 91 THR A C 1
ATOM 717 O O . THR A 1 91 ? -47.617 -17.013 60.820 1.00 59.59 91 THR A O 1
ATOM 720 N N . GLU A 1 92 ? -48.969 -17.757 59.181 1.00 54.94 92 GLU A N 1
ATOM 721 C CA . GLU A 1 92 ? -50.177 -17.681 59.984 1.00 54.94 92 GLU A CA 1
ATOM 722 C C . GLU A 1 92 ? -50.035 -18.694 61.117 1.00 54.94 92 GLU A C 1
ATOM 724 O O . GLU A 1 92 ? -49.946 -19.903 60.885 1.00 54.94 92 GLU A O 1
ATOM 729 N N . ASP A 1 93 ? -49.949 -18.176 62.341 1.00 52.41 93 ASP A N 1
ATOM 730 C CA . ASP A 1 93 ? -50.057 -18.946 63.568 1.00 52.41 93 ASP A CA 1
ATOM 731 C C . ASP A 1 93 ? -51.381 -19.708 63.525 1.00 52.41 93 ASP A C 1
ATOM 733 O O . ASP A 1 93 ? -52.445 -19.199 63.890 1.00 52.41 93 ASP A O 1
ATOM 737 N N . VAL A 1 94 ? -51.323 -20.966 63.088 1.00 56.31 94 VAL A N 1
ATOM 738 C CA . VAL A 1 94 ? -52.403 -21.915 63.311 1.00 56.31 94 VAL A CA 1
ATOM 739 C C . VAL A 1 94 ? -52.386 -22.222 64.804 1.00 56.31 94 VAL A C 1
ATOM 741 O O . VAL A 1 94 ? -51.814 -23.207 65.268 1.00 56.31 94 VAL A O 1
ATOM 744 N N . LYS A 1 95 ? -53.032 -21.345 65.577 1.00 53.41 95 LYS A N 1
ATOM 745 C CA . LYS A 1 95 ? -53.472 -21.602 66.945 1.00 53.41 95 LYS A CA 1
ATOM 746 C C . LYS A 1 95 ? -54.559 -22.676 66.883 1.00 53.41 95 LYS A C 1
ATOM 748 O O . LYS A 1 95 ? -55.751 -22.399 67.028 1.00 53.41 95 LYS A O 1
ATOM 753 N N . SER A 1 96 ? -54.143 -23.913 66.627 1.00 54.97 96 SER A N 1
ATOM 754 C CA . SER A 1 96 ? -54.976 -25.092 66.812 1.00 54.97 96 SER A CA 1
ATOM 755 C C . SER A 1 96 ? -55.222 -25.243 68.304 1.00 54.97 96 SER A C 1
ATOM 757 O O . SER A 1 96 ? -54.359 -25.657 69.070 1.00 54.97 96 SER A O 1
ATOM 759 N N . ARG A 1 97 ? -56.419 -24.791 68.679 1.00 57.34 97 ARG A N 1
ATOM 760 C CA . ARG A 1 97 ? -57.178 -25.116 69.884 1.00 57.34 97 ARG A CA 1
ATOM 761 C C . ARG A 1 97 ? -56.829 -26.520 70.372 1.00 57.34 97 ARG A C 1
ATOM 763 O O . ARG A 1 97 ? -57.290 -27.485 69.770 1.00 57.34 97 ARG A O 1
ATOM 770 N N . ASP A 1 98 ? -56.087 -26.608 71.469 1.00 50.12 98 ASP A N 1
ATOM 771 C CA . ASP A 1 98 ? -56.129 -27.809 72.288 1.00 50.12 98 ASP A CA 1
ATOM 772 C C . ASP A 1 98 ? -57.132 -27.581 73.419 1.00 50.12 98 ASP A C 1
ATOM 774 O O . ASP A 1 98 ? -57.145 -26.551 74.102 1.00 50.12 98 ASP A O 1
ATOM 778 N N . SER A 1 99 ? -58.077 -28.501 73.477 1.00 54.31 99 SER A N 1
ATOM 779 C CA . SER A 1 99 ? -59.295 -28.471 74.267 1.00 54.31 99 SER A CA 1
ATOM 780 C C . SER A 1 99 ? -58.998 -28.683 75.746 1.00 54.31 99 SER A C 1
ATOM 782 O O . SER A 1 99 ? -58.574 -29.762 76.149 1.00 54.31 99 SER A O 1
ATOM 784 N N . HIS A 1 100 ? -59.314 -27.684 76.569 1.00 51.38 100 HIS A N 1
ATOM 785 C CA . HIS A 1 100 ? -59.502 -27.876 78.002 1.00 51.38 100 HIS A CA 1
ATOM 786 C C . HIS A 1 100 ? -60.911 -28.446 78.218 1.00 51.38 100 HIS A C 1
ATOM 788 O O . HIS A 1 100 ? -61.899 -27.733 78.051 1.00 51.38 100 HIS A O 1
ATOM 794 N N . THR A 1 101 ? -61.006 -29.747 78.493 1.00 51.91 101 THR A N 1
ATOM 795 C CA . THR A 1 101 ? -62.206 -30.370 79.068 1.00 51.91 101 THR A CA 1
ATOM 796 C C . THR A 1 101 ? -61.841 -30.770 80.491 1.00 51.91 101 THR A C 1
ATOM 798 O O . THR A 1 101 ? -61.134 -31.754 80.690 1.00 51.91 101 THR A O 1
ATOM 801 N N . GLU A 1 102 ? -62.255 -29.948 81.452 1.00 53.75 102 GLU A N 1
ATOM 802 C CA . GLU A 1 102 ? -62.409 -30.336 82.854 1.00 53.75 102 GLU A CA 1
ATOM 803 C C . GLU A 1 102 ? -63.821 -30.912 83.022 1.00 53.75 102 GLU A C 1
ATOM 805 O O . GLU A 1 102 ? -64.791 -30.211 82.728 1.00 53.75 102 GLU A O 1
ATOM 810 N N . ASP A 1 103 ? -63.914 -32.173 83.447 1.00 51.91 103 ASP A N 1
ATOM 811 C CA . ASP A 1 103 ? -64.816 -32.655 84.512 1.00 51.91 103 ASP A CA 1
ATOM 812 C C . ASP A 1 103 ? -64.305 -34.022 85.017 1.00 51.91 103 ASP A C 1
ATOM 814 O O . ASP A 1 103 ? -64.134 -34.938 84.174 1.00 51.91 103 ASP A O 1
#

Sequence (103 aa):
MSGPNGDPNISADDGIIDDEDEFNDEEYGAINSMLDQINSCLDDMEERNDALNGKLHELLESNRQARREFRGQLHDTEDQQEQPPHPPPPTEDVKSRDSHTED

Radius of gyration: 47.66 Å; chains: 1; bounding box: 125×42×117 Å

pLDDT: mean 76.67, std 19.64, range [46.75, 98.69]

Foldseek 3Di:
DDDPPPDPPPPPDDDDPPCVPVPDVVNVVVVVVVVVVVVVVVVVVVVVVVVVVVVVVVVVVVVVVVVVVVVVVVVVVVVVVPPPPDPPDDPPPPPPDDDDDDD

InterPro domains:
  IPR005374 Bublin coiled-coil protein-like, eukaryota [PTHR34344] (1-84)